Protein AF-A0A4R8TL62-F1 (afdb_monomer_lite)

InterPro domains:
  IPR001806 Small GTPase [PF00071] (3-41)
  IPR003578 Small GTPase Rho [PTHR24072] (3-57)
  IPR027417 P-loop containing nucleoside triphosphate hydrolase [G3DSA:3.40.50.300] (1-48)
  IPR027417 P-loop containing nucleoside triphosphate hydrolase [SSF52540] (3-50)

Secondary structure (DSSP, 8-state):
-PPPPHHHHHHHHHHTT-S-----BTTTTBTHHHHHHHHHHHHHSPPPP----------

Radius of gyration: 16.75 Å; chains: 1; bounding box: 51×12×43 Å

pLDDT: mean 87.97, std 12.38, range [56.62, 97.25]

Foldseek 3Di:
DDDDDPVNQQVVCVVVVHPDGDDADPVVRRCVVVVVVVVVVCVVPPPDPPPPPPPPDPD

Structure (mmCIF, N/CA/C/O backbone):
data_AF-A0A4R8TL62-F1
#
_entry.id   AF-A0A4R8TL62-F1
#
loop_
_atom_site.group_PDB
_atom_site.id
_atom_site.type_symbol
_atom_site.label_atom_id
_atom_site.label_alt_id
_atom_site.label_comp_id
_atom_site.label_asym_id
_atom_site.label_entity_id
_atom_site.label_seq_id
_atom_site.pdbx_PDB_ins_code
_atom_site.Cartn_x
_atom_site.Cartn_y
_atom_site.Cartn_z
_atom_site.occupancy
_atom_site.B_iso_or_equiv
_atom_site.auth_seq_id
_atom_site.auth_comp_id
_atom_site.auth_asym_id
_atom_site.auth_atom_id
_atom_site.pdbx_PDB_model_num
ATOM 1 N N . MET A 1 1 ? -5.439 -8.232 -21.718 1.00 64.00 1 MET A N 1
ATOM 2 C CA . MET A 1 1 ? -5.039 -8.067 -20.306 1.00 64.00 1 MET A CA 1
ATOM 3 C C . MET A 1 1 ? -4.376 -6.707 -20.207 1.00 64.00 1 MET A C 1
ATOM 5 O O . MET A 1 1 ? -3.363 -6.506 -20.863 1.00 64.00 1 MET A O 1
ATOM 9 N N . SER A 1 2 ? -5.016 -5.755 -19.532 1.00 89.44 2 SER A N 1
ATOM 10 C CA . SER A 1 2 ? -4.526 -4.374 -19.423 1.00 89.44 2 SER A CA 1
ATOM 11 C C . SER A 1 2 ? -3.907 -4.159 -18.040 1.00 89.44 2 SER A C 1
ATOM 13 O O . SER A 1 2 ? -4.357 -4.813 -17.096 1.00 89.44 2 SER A O 1
ATOM 15 N N . PRO A 1 3 ? -2.902 -3.279 -17.892 1.00 93.94 3 PRO A N 1
ATOM 16 C CA . PRO A 1 3 ? -2.344 -2.949 -16.585 1.00 93.94 3 PRO A CA 1
ATOM 17 C C . PRO A 1 3 ? -3.415 -2.418 -15.627 1.00 93.94 3 PRO A C 1
ATOM 19 O O . PRO A 1 3 ? -4.319 -1.687 -16.041 1.00 93.94 3 PRO A O 1
ATOM 22 N N . VAL A 1 4 ? -3.296 -2.781 -14.351 1.00 94.25 4 VAL A N 1
ATOM 23 C CA . VAL A 1 4 ? -4.135 -2.231 -13.281 1.00 94.25 4 VAL A CA 1
ATOM 24 C C . VAL A 1 4 ? -3.732 -0.780 -13.056 1.00 94.25 4 VAL A C 1
ATOM 26 O O . VAL A 1 4 ? -2.542 -0.464 -13.042 1.00 94.25 4 VAL A O 1
ATOM 29 N N . ARG A 1 5 ? -4.715 0.110 -12.914 1.00 96.44 5 ARG A N 1
ATOM 30 C CA . ARG A 1 5 ? -4.441 1.508 -12.596 1.00 96.44 5 ARG A CA 1
ATOM 31 C C . ARG A 1 5 ? -4.261 1.685 -11.095 1.00 96.44 5 ARG A C 1
ATOM 33 O O . ARG A 1 5 ? -4.885 0.985 -10.296 1.00 96.44 5 ARG A O 1
ATOM 40 N N . LYS A 1 6 ? -3.475 2.686 -10.715 1.00 95.56 6 LYS A N 1
ATOM 41 C CA . LYS A 1 6 ? -3.207 3.012 -9.313 1.00 95.56 6 LYS A CA 1
ATOM 42 C C . LYS A 1 6 ? -4.492 3.269 -8.524 1.00 95.56 6 LYS A C 1
ATOM 44 O O . LYS A 1 6 ? -4.626 2.804 -7.396 1.00 95.56 6 LYS A O 1
ATOM 49 N N . GLU A 1 7 ? -5.460 3.954 -9.132 1.00 96.50 7 GLU A N 1
ATOM 50 C CA . GLU A 1 7 ? -6.723 4.305 -8.474 1.00 96.50 7 GLU A CA 1
ATOM 51 C C . GLU A 1 7 ? -7.564 3.062 -8.148 1.00 96.50 7 GLU A C 1
ATOM 53 O O . GLU A 1 7 ? -8.283 3.036 -7.147 1.00 96.50 7 GLU A O 1
ATOM 58 N N . ASP A 1 8 ? -7.463 2.016 -8.973 1.00 96.50 8 ASP A N 1
ATOM 59 C CA . ASP A 1 8 ? -8.157 0.750 -8.744 1.00 96.50 8 ASP A CA 1
ATOM 60 C C . ASP A 1 8 ? -7.554 -0.006 -7.555 1.00 96.50 8 ASP A C 1
ATOM 62 O O . ASP A 1 8 ? -8.297 -0.521 -6.715 1.00 96.50 8 ASP A O 1
ATOM 66 N N . GLY A 1 9 ? -6.223 -0.015 -7.439 1.00 96.31 9 GLY A N 1
ATOM 67 C CA . GLY A 1 9 ? -5.519 -0.600 -6.296 1.00 96.31 9 GLY A CA 1
ATOM 68 C C . GLY A 1 9 ? -5.798 0.141 -4.986 1.00 96.31 9 GLY A C 1
ATOM 69 O O . GLY A 1 9 ? -6.091 -0.480 -3.962 1.00 96.31 9 GLY A O 1
ATOM 70 N N . GLU A 1 10 ? -5.808 1.475 -5.022 1.00 96.56 10 GLU A N 1
ATOM 71 C CA . GLU A 1 10 ? -6.160 2.305 -3.864 1.00 96.56 10 GLU A CA 1
ATOM 72 C C . GLU A 1 10 ? -7.616 2.108 -3.424 1.00 96.56 10 GLU A C 1
ATOM 74 O O . GLU A 1 10 ? -7.898 2.076 -2.223 1.00 96.56 10 GLU A O 1
ATOM 79 N N . ARG A 1 11 ? -8.549 1.959 -4.373 1.00 96.94 11 ARG A N 1
ATOM 80 C CA . ARG A 1 11 ? -9.953 1.649 -4.070 1.00 96.94 11 ARG A CA 1
ATOM 81 C C . ARG A 1 11 ? -10.072 0.292 -3.380 1.00 96.94 11 ARG A C 1
ATOM 83 O O . ARG A 1 11 ? -10.653 0.213 -2.303 1.00 96.94 11 ARG A O 1
ATOM 90 N N . MET A 1 12 ? -9.443 -0.740 -3.937 1.00 96.12 12 MET A N 1
ATOM 91 C CA . MET A 1 12 ? -9.477 -2.086 -3.364 1.00 96.12 12 MET A CA 1
ATOM 92 C C . MET A 1 12 ? -8.865 -2.139 -1.956 1.00 96.12 12 MET A C 1
ATOM 94 O O . MET A 1 12 ? -9.418 -2.786 -1.069 1.00 96.12 12 MET A O 1
ATOM 98 N N . ALA A 1 13 ? -7.764 -1.424 -1.712 1.00 95.31 13 ALA A N 1
ATOM 99 C CA . ALA A 1 13 ? -7.165 -1.344 -0.381 1.00 95.31 13 ALA A CA 1
ATOM 100 C C . ALA A 1 13 ? -8.128 -0.736 0.654 1.00 95.31 13 ALA A C 1
ATOM 102 O O . ALA A 1 13 ? -8.223 -1.237 1.775 1.00 95.31 13 ALA A O 1
ATOM 103 N N . LYS A 1 14 ? -8.888 0.300 0.273 1.00 93.69 14 LYS A N 1
ATOM 104 C CA . LYS A 1 14 ? -9.921 0.894 1.138 1.00 93.69 14 LYS A CA 1
ATOM 105 C C . LYS A 1 14 ? -11.053 -0.087 1.427 1.00 93.69 14 LYS A C 1
ATOM 107 O O . LYS A 1 14 ? -11.452 -0.199 2.587 1.00 93.69 14 LYS A O 1
ATOM 112 N N . ASP A 1 15 ? -11.528 -0.799 0.409 1.00 95.44 15 ASP A N 1
ATOM 113 C CA . ASP A 1 15 ? -12.628 -1.763 0.532 1.00 95.44 15 ASP A CA 1
ATOM 114 C C . ASP A 1 15 ? -12.262 -2.928 1.464 1.00 95.44 15 ASP A C 1
ATOM 116 O O . ASP A 1 15 ? -13.077 -3.364 2.277 1.00 95.44 15 ASP A O 1
ATOM 120 N N . LEU A 1 16 ? -11.006 -3.382 1.411 1.00 93.19 16 LEU A N 1
ATOM 121 C CA . LEU A 1 16 ? -10.468 -4.419 2.297 1.00 93.19 16 LEU A CA 1
ATOM 122 C C . LEU A 1 16 ? -10.117 -3.905 3.703 1.00 93.19 16 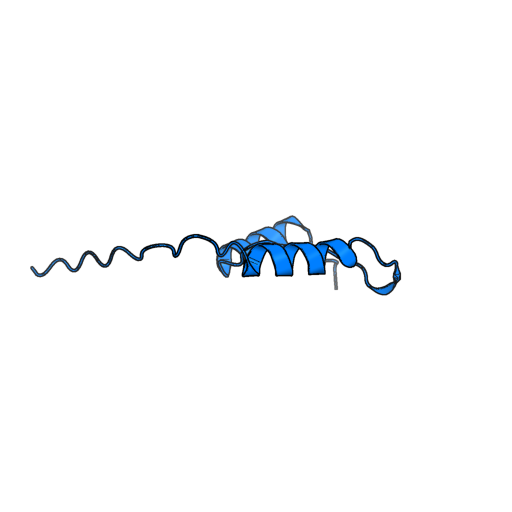LEU A C 1
ATOM 124 O O . LEU A 1 16 ? -9.822 -4.700 4.593 1.00 93.19 16 LEU A O 1
ATOM 128 N N . GLY A 1 17 ? -10.120 -2.587 3.920 1.00 90.44 17 GLY A N 1
ATOM 129 C CA . GLY A 1 17 ? -9.636 -1.982 5.160 1.00 90.44 17 GLY A CA 1
ATOM 130 C C . GLY A 1 17 ? -8.131 -2.162 5.376 1.00 90.44 17 GLY A C 1
ATOM 131 O O . GLY A 1 17 ? -7.684 -2.184 6.522 1.00 90.44 17 GLY A O 1
ATOM 132 N N . ALA A 1 18 ? -7.360 -2.304 4.296 1.00 91.75 18 ALA A N 1
ATOM 133 C CA . ALA A 1 18 ? -5.907 -2.376 4.349 1.00 91.75 18 ALA A CA 1
ATOM 134 C C . ALA A 1 18 ? -5.303 -1.037 4.800 1.00 91.75 18 ALA A C 1
ATOM 136 O O . ALA A 1 18 ? -5.883 0.031 4.593 1.00 91.75 18 ALA A O 1
ATOM 137 N N . VAL A 1 19 ? -4.110 -1.097 5.395 1.00 91.62 19 VAL A N 1
ATOM 138 C CA . VAL A 1 19 ? -3.410 0.092 5.909 1.00 91.62 19 VAL A CA 1
ATOM 139 C C . VAL A 1 19 ? -2.989 1.022 4.769 1.00 91.62 19 VAL A C 1
ATOM 141 O O . VAL A 1 19 ? -3.171 2.235 4.858 1.00 91.62 19 VAL A O 1
ATOM 144 N N . LYS A 1 20 ? -2.444 0.460 3.683 1.00 91.62 20 LYS A N 1
ATOM 145 C CA . LYS A 1 20 ? -1.913 1.219 2.547 1.00 91.62 20 LYS A CA 1
ATOM 146 C C . LYS A 1 20 ? -1.835 0.356 1.287 1.00 91.62 20 LYS A C 1
ATOM 148 O O . LYS A 1 20 ? -1.687 -0.859 1.373 1.00 91.62 20 LYS A O 1
ATOM 153 N N . TYR A 1 21 ? -1.899 1.004 0.126 1.00 95.88 21 TYR A N 1
ATOM 154 C CA . TYR A 1 21 ? -1.569 0.421 -1.176 1.00 95.88 21 TYR A CA 1
ATOM 155 C C . TYR A 1 21 ? -0.200 0.935 -1.641 1.00 95.88 21 TYR A C 1
ATOM 157 O O . TYR A 1 21 ? 0.050 2.142 -1.584 1.00 95.88 21 TYR A O 1
ATOM 165 N N . VAL A 1 22 ? 0.676 0.041 -2.108 1.00 95.75 22 VAL A N 1
ATOM 166 C CA . VAL A 1 22 ? 2.020 0.376 -2.605 1.00 95.75 22 VAL A CA 1
ATOM 167 C C . VAL A 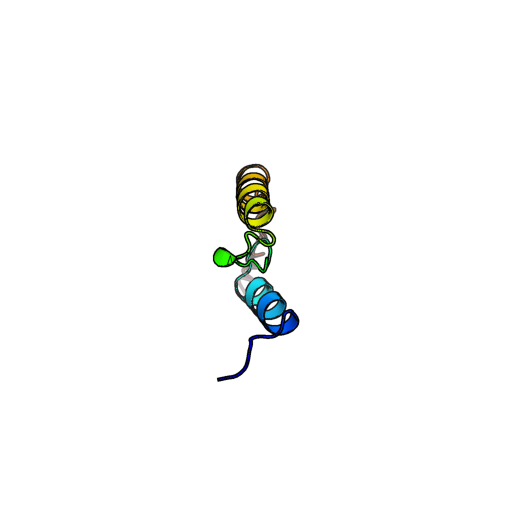1 22 ? 2.313 -0.442 -3.864 1.00 95.75 22 VAL A C 1
ATOM 169 O O . VAL A 1 22 ? 2.157 -1.659 -3.865 1.00 95.75 22 VAL A O 1
ATOM 172 N N . GLU A 1 23 ? 2.755 0.226 -4.932 1.00 95.88 23 GLU A N 1
ATOM 173 C CA . GLU A 1 23 ? 3.211 -0.417 -6.172 1.00 95.88 23 GLU A CA 1
ATOM 174 C C . GLU A 1 23 ? 4.730 -0.575 -6.163 1.00 95.88 23 GLU A C 1
ATOM 176 O O . GLU A 1 23 ? 5.448 0.371 -5.831 1.00 95.88 23 GLU A O 1
ATOM 181 N N . CYS A 1 24 ? 5.220 -1.741 -6.581 1.00 96.44 24 CYS A N 1
ATOM 182 C CA . CYS A 1 24 ? 6.648 -2.026 -6.685 1.00 96.44 24 CYS A CA 1
ATOM 183 C C . CYS A 1 24 ? 6.980 -2.861 -7.929 1.00 96.44 24 CYS A C 1
ATOM 185 O O . CYS A 1 24 ? 6.126 -3.565 -8.467 1.00 96.44 24 CYS A O 1
ATOM 187 N N . SER A 1 25 ? 8.247 -2.837 -8.346 1.00 96.88 25 SER A N 1
ATOM 188 C CA . SER A 1 25 ? 8.808 -3.770 -9.332 1.00 96.88 25 SER A CA 1
ATOM 189 C C . SER A 1 25 ? 10.030 -4.449 -8.733 1.00 96.88 25 SER A C 1
ATOM 191 O O . SER A 1 25 ? 11.051 -3.805 -8.492 1.00 96.88 25 SER A O 1
ATOM 193 N N . ALA A 1 26 ? 9.935 -5.761 -8.509 1.00 96.19 26 ALA A N 1
ATOM 194 C CA . ALA A 1 26 ? 11.042 -6.551 -7.976 1.00 96.19 26 ALA A CA 1
ATOM 195 C C . ALA A 1 26 ? 12.230 -6.610 -8.950 1.00 96.19 26 ALA A C 1
ATOM 197 O O . ALA A 1 26 ? 13.377 -6.558 -8.518 1.00 96.19 26 ALA A O 1
ATOM 198 N N . LEU A 1 27 ? 11.959 -6.649 -10.262 1.00 97.25 27 LEU A N 1
ATOM 199 C CA . LEU A 1 27 ? 12.986 -6.736 -11.304 1.00 97.25 27 LEU A CA 1
ATOM 200 C C . LEU A 1 27 ? 13.876 -5.490 -11.344 1.00 97.25 27 LEU A C 1
ATOM 202 O O . LEU A 1 27 ? 15.093 -5.597 -11.430 1.00 97.25 27 LEU A O 1
ATOM 206 N N . THR A 1 28 ? 13.263 -4.308 -11.284 1.00 97.25 28 THR A N 1
ATOM 207 C CA . THR A 1 28 ? 13.981 -3.023 -11.336 1.00 97.25 28 THR A CA 1
ATOM 208 C C . THR A 1 28 ? 14.259 -2.455 -9.948 1.00 97.25 28 THR A C 1
ATOM 210 O O . THR A 1 28 ? 14.716 -1.322 -9.835 1.00 97.25 28 THR A O 1
ATOM 213 N N . GLN A 1 29 ? 13.913 -3.204 -8.897 1.00 95.56 29 GLN A N 1
ATOM 214 C CA . GLN A 1 29 ? 13.970 -2.789 -7.493 1.00 95.56 29 GLN A CA 1
ATOM 215 C C . GLN A 1 29 ? 13.201 -1.489 -7.188 1.00 95.56 29 GLN A C 1
ATOM 217 O O . GLN A 1 29 ? 13.428 -0.841 -6.166 1.00 95.56 29 GLN A O 1
ATOM 222 N N . TYR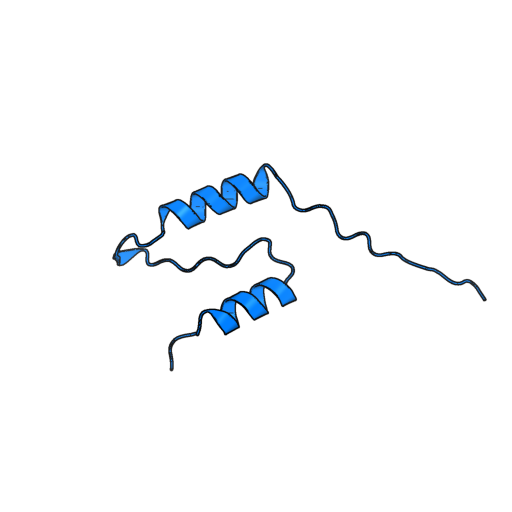 A 1 30 ? 12.255 -1.107 -8.050 1.00 97.12 30 TYR A N 1
ATOM 223 C CA . TYR A 1 30 ? 11.460 0.099 -7.857 1.00 97.12 30 TYR A CA 1
ATOM 224 C C . TYR A 1 30 ? 10.560 -0.072 -6.636 1.00 97.12 30 TYR A C 1
ATOM 226 O O . TYR A 1 30 ? 9.736 -0.990 -6.607 1.00 97.12 30 TYR A O 1
ATOM 234 N N . LYS A 1 31 ? 10.730 0.814 -5.645 1.00 95.62 31 LYS A N 1
ATOM 235 C CA . LYS A 1 31 ? 9.978 0.835 -4.377 1.00 95.62 31 LYS A CA 1
ATOM 236 C C . LYS A 1 31 ? 10.005 -0.480 -3.600 1.00 95.62 31 LYS A C 1
ATOM 238 O O . LYS A 1 31 ? 9.145 -0.728 -2.763 1.00 95.62 31 LYS A O 1
ATOM 243 N N . LEU A 1 32 ? 10.992 -1.337 -3.865 1.00 97.19 32 LEU A N 1
ATOM 244 C CA . LEU A 1 32 ? 11.065 -2.635 -3.205 1.00 97.19 32 LEU A CA 1
ATOM 245 C C . LEU A 1 32 ? 11.322 -2.465 -1.704 1.00 97.19 32 LEU A C 1
ATOM 247 O O . LEU A 1 32 ? 10.655 -3.108 -0.905 1.00 97.19 32 LEU A O 1
ATOM 251 N N . LYS A 1 33 ? 12.232 -1.558 -1.326 1.00 95.75 33 LYS A N 1
ATOM 252 C CA . LYS A 1 33 ? 12.499 -1.221 0.078 1.00 95.75 33 LYS A CA 1
ATOM 253 C C . LYS A 1 33 ? 11.278 -0.594 0.755 1.00 95.75 33 LYS A C 1
ATOM 255 O O . LYS A 1 33 ? 10.901 -1.040 1.831 1.00 95.75 33 LYS A O 1
ATOM 260 N N . ASP A 1 34 ? 10.635 0.365 0.091 1.00 95.94 34 ASP A N 1
ATOM 261 C CA . ASP A 1 34 ? 9.466 1.078 0.615 1.00 95.94 34 ASP A CA 1
ATOM 262 C C . ASP A 1 34 ? 8.342 0.111 1.022 1.00 95.94 34 ASP A C 1
ATOM 264 O O . ASP A 1 34 ? 7.714 0.304 2.056 1.00 95.94 34 ASP A O 1
ATOM 268 N N . VAL A 1 35 ? 8.115 -0.968 0.260 1.00 96.62 35 VAL A N 1
ATOM 269 C CA . VAL A 1 35 ? 7.127 -2.004 0.619 1.00 96.62 35 VAL A CA 1
ATOM 270 C C . VAL A 1 35 ? 7.446 -2.658 1.969 1.00 96.62 35 VAL A C 1
ATOM 272 O O . VAL A 1 35 ? 6.532 -2.893 2.759 1.00 96.62 35 VAL A O 1
ATOM 275 N N . PHE A 1 36 ? 8.720 -2.941 2.255 1.00 96.25 36 PHE A N 1
ATOM 276 C CA . PHE A 1 36 ? 9.126 -3.532 3.532 1.00 96.25 36 PHE A CA 1
ATOM 277 C C . PHE A 1 36 ? 9.090 -2.516 4.674 1.00 96.25 36 PHE A C 1
ATOM 279 O O . PHE A 1 36 ? 8.594 -2.844 5.751 1.00 96.25 36 PHE A O 1
ATOM 286 N N . ASP A 1 37 ? 9.553 -1.287 4.441 1.00 96.12 37 ASP A N 1
ATOM 287 C CA . ASP A 1 37 ? 9.532 -0.228 5.454 1.00 96.12 37 ASP A CA 1
ATOM 288 C C . ASP A 1 37 ? 8.084 0.087 5.880 1.00 96.12 37 ASP A C 1
ATOM 290 O O . ASP A 1 37 ? 7.785 0.151 7.072 1.00 96.12 37 ASP A O 1
ATOM 294 N N . GLU A 1 38 ? 7.148 0.180 4.930 1.00 94.31 38 GLU A N 1
ATOM 295 C CA . GLU A 1 38 ? 5.725 0.413 5.218 1.00 94.31 38 GLU A CA 1
ATOM 296 C C . GLU A 1 38 ? 5.078 -0.750 5.978 1.00 94.31 38 GLU A C 1
ATOM 298 O O . GLU A 1 38 ? 4.241 -0.526 6.852 1.00 94.31 38 GLU A O 1
ATOM 303 N N . ALA A 1 39 ? 5.474 -1.993 5.689 1.00 94.50 39 ALA A N 1
ATOM 304 C CA . ALA A 1 39 ? 4.991 -3.153 6.433 1.00 94.50 39 ALA A CA 1
ATOM 305 C C . ALA A 1 39 ? 5.477 -3.135 7.892 1.00 94.50 39 ALA A C 1
ATOM 307 O O . ALA A 1 39 ? 4.708 -3.456 8.800 1.00 94.50 39 ALA A O 1
ATOM 308 N N . ILE A 1 40 ? 6.729 -2.725 8.126 1.00 95.88 40 ILE A N 1
ATOM 309 C CA . ILE A 1 40 ? 7.291 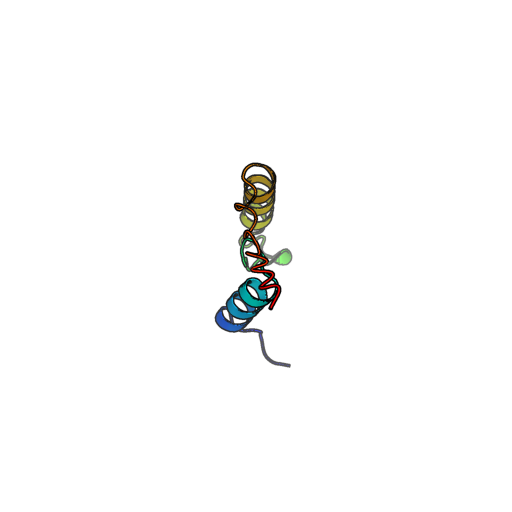-2.568 9.474 1.00 95.88 40 ILE A CA 1
ATOM 310 C C . ILE A 1 40 ? 6.549 -1.463 10.229 1.00 95.88 40 ILE A C 1
ATOM 312 O O . ILE A 1 40 ? 6.103 -1.691 11.353 1.00 95.88 40 ILE A O 1
ATOM 316 N N . VAL A 1 41 ? 6.363 -0.294 9.609 1.00 93.81 41 VAL A N 1
ATOM 317 C CA . VAL A 1 41 ? 5.618 0.824 10.211 1.00 93.81 41 VAL A CA 1
ATOM 318 C C . VAL A 1 41 ? 4.188 0.404 10.549 1.00 93.81 41 VAL A C 1
ATOM 320 O O . VAL A 1 41 ? 3.750 0.600 11.677 1.00 93.81 41 VAL A O 1
ATOM 323 N N . ALA A 1 42 ? 3.483 -0.257 9.628 1.00 92.31 42 ALA A N 1
ATOM 324 C CA . ALA A 1 42 ? 2.115 -0.726 9.856 1.00 92.31 42 ALA A CA 1
ATOM 325 C C . ALA A 1 42 ? 1.999 -1.743 11.007 1.00 92.31 42 ALA A C 1
ATOM 327 O O . ALA A 1 42 ? 0.952 -1.826 11.650 1.00 92.31 42 ALA A O 1
ATOM 328 N N . ALA A 1 43 ? 3.054 -2.524 11.260 1.00 92.69 43 ALA A N 1
ATOM 329 C CA . ALA A 1 43 ? 3.105 -3.468 12.372 1.00 92.69 43 ALA A CA 1
ATOM 330 C C . ALA A 1 43 ? 3.407 -2.784 13.716 1.00 92.69 43 ALA A C 1
ATOM 332 O O . ALA A 1 43 ? 2.847 -3.181 14.738 1.00 92.69 43 ALA A O 1
ATOM 333 N N . LEU A 1 44 ? 4.281 -1.772 13.723 1.00 94.19 44 LEU A N 1
ATOM 334 C CA . LEU A 1 44 ? 4.658 -1.026 14.929 1.00 94.19 44 LEU A CA 1
ATOM 335 C C . LEU A 1 44 ? 3.589 -0.011 15.354 1.00 94.19 44 LEU A C 1
ATOM 337 O O . LEU A 1 44 ? 3.362 0.182 16.547 1.00 94.19 44 LEU A O 1
ATOM 341 N N . GLU A 1 45 ? 2.912 0.604 14.387 1.00 88.31 45 GLU A N 1
ATOM 342 C CA . GLU A 1 45 ? 1.862 1.603 14.582 1.00 88.31 45 GLU A CA 1
ATOM 343 C C . GLU A 1 45 ? 0.547 1.098 13.967 1.00 88.31 45 GLU A C 1
ATOM 345 O O . GLU A 1 45 ? 0.114 1.573 12.911 1.00 88.31 45 GLU A O 1
ATOM 350 N N . PRO A 1 46 ? -0.109 0.101 14.593 1.00 79.06 46 PRO A N 1
ATOM 351 C CA . PRO A 1 46 ? -1.338 -0.452 14.052 1.00 79.06 46 PRO A CA 1
ATOM 352 C C . PRO A 1 46 ? -2.422 0.634 13.994 1.00 79.06 46 PRO A C 1
ATOM 354 O O . PRO A 1 46 ? -2.616 1.372 14.970 1.00 79.06 46 PRO A O 1
ATOM 357 N N . PRO A 1 47 ? -3.174 0.740 12.881 1.00 76.75 47 PRO A N 1
ATOM 358 C CA . PRO A 1 47 ? -4.249 1.712 12.784 1.00 76.75 47 PRO A CA 1
ATOM 359 C C . PRO A 1 47 ? -5.278 1.451 13.882 1.00 76.75 47 PRO A C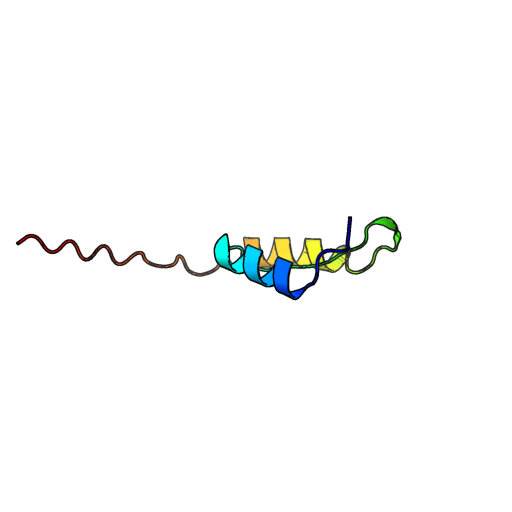 1
ATOM 361 O O . PRO A 1 47 ? -5.631 0.302 14.165 1.00 76.75 47 PRO A O 1
ATOM 364 N N . ALA A 1 48 ? -5.773 2.531 14.491 1.00 73.94 48 ALA A N 1
ATOM 365 C CA . ALA A 1 48 ? -6.748 2.436 15.566 1.00 73.94 48 ALA A CA 1
ATOM 366 C C . ALA A 1 48 ? -7.920 1.534 15.132 1.00 73.94 48 ALA A C 1
ATOM 368 O O . ALA A 1 48 ? -8.491 1.750 14.053 1.00 73.94 48 ALA A O 1
ATOM 369 N N . PRO A 1 49 ? -8.299 0.526 15.941 1.00 70.56 49 PRO A N 1
ATOM 370 C CA . PRO A 1 49 ? -9.387 -0.365 15.583 1.00 70.56 49 PRO A CA 1
ATOM 371 C C . PRO A 1 49 ? -10.646 0.472 15.366 1.00 70.56 49 PRO A C 1
ATOM 373 O O . PRO A 1 49 ? -11.091 1.196 16.262 1.00 70.56 49 PRO A O 1
ATOM 376 N N . LYS A 1 50 ? -11.227 0.388 14.161 1.00 66.62 50 LYS A N 1
ATOM 377 C CA . LYS A 1 50 ? -12.513 1.022 13.863 1.00 66.62 50 LYS A CA 1
ATOM 378 C C . LYS A 1 50 ? -13.542 0.417 14.815 1.00 66.62 50 LYS A C 1
ATOM 380 O O . LYS A 1 50 ? -13.983 -0.714 14.614 1.00 66.62 50 LYS A O 1
ATOM 385 N N . LYS A 1 51 ? -13.904 1.147 15.876 1.00 61.12 51 LYS A N 1
ATOM 386 C CA . LYS A 1 51 ? -14.940 0.722 16.822 1.00 61.12 51 LYS A CA 1
ATOM 387 C C . LYS A 1 51 ? -16.235 0.533 16.034 1.00 61.12 51 LYS A C 1
ATOM 389 O O . LYS A 1 51 ? -16.868 1.511 15.639 1.00 61.12 51 LYS A O 1
ATOM 394 N N . LYS A 1 52 ? -16.645 -0.717 15.801 1.00 62.28 52 LYS A N 1
ATOM 395 C CA . LYS A 1 52 ? -18.013 -1.006 15.372 1.00 62.28 52 LYS A CA 1
ATOM 396 C C . LYS A 1 52 ? -18.911 -0.639 16.547 1.00 62.28 52 LYS A C 1
ATOM 398 O O . LYS A 1 52 ? -18.986 -1.362 17.535 1.00 62.28 52 LYS A O 1
ATOM 403 N N . SER A 1 53 ? -19.537 0.530 16.468 1.00 63.38 53 SER A N 1
ATOM 404 C CA . SER A 1 53 ? -20.602 0.931 17.380 1.00 63.38 53 SER A CA 1
ATOM 405 C C . SER A 1 53 ? -21.781 -0.018 17.159 1.00 63.38 53 SER A C 1
ATOM 407 O O . SER A 1 53 ? -22.660 0.263 16.346 1.00 63.38 53 SER A O 1
ATOM 409 N N . HIS A 1 54 ? -21.805 -1.147 17.865 1.00 63.78 54 HIS A N 1
ATOM 410 C CA . HIS A 1 54 ? -23.003 -1.967 17.994 1.00 63.78 54 HIS A CA 1
ATOM 411 C C . HIS A 1 54 ? -24.006 -1.190 18.856 1.00 63.78 54 HIS A C 1
ATOM 413 O O . HIS A 1 54 ? -24.107 -1.405 20.060 1.00 63.78 54 HIS A O 1
ATOM 419 N N . LYS A 1 55 ? -24.736 -0.247 18.245 1.00 66.00 55 LYS A N 1
ATOM 420 C CA . LYS A 1 55 ? -25.970 0.286 18.833 1.00 66.00 55 LYS A CA 1
ATOM 421 C C . LYS A 1 55 ? -27.007 -0.829 18.753 1.00 66.00 55 LYS A C 1
ATOM 423 O O . LYS A 1 55 ? -27.786 -0.891 17.810 1.00 66.00 55 LYS A O 1
ATOM 428 N N . CYS A 1 56 ? -26.953 -1.757 19.704 1.00 70.06 56 CYS A N 1
ATOM 429 C CA . CYS A 1 56 ? -28.071 -2.644 19.970 1.00 70.06 56 CYS A CA 1
ATOM 430 C C . CYS A 1 56 ? -29.183 -1.772 20.564 1.00 70.06 56 CYS A C 1
ATOM 432 O O . CYS A 1 56 ? -29.099 -1.361 21.719 1.00 70.06 56 CYS A O 1
ATOM 434 N N . LEU A 1 57 ? -30.162 -1.401 19.741 1.00 73.44 57 LEU A N 1
ATOM 435 C CA . LEU A 1 57 ? -31.426 -0.853 20.215 1.00 73.44 57 LEU A CA 1
ATOM 436 C C . LEU A 1 57 ? -32.307 -2.058 20.540 1.00 73.44 57 LEU A C 1
ATOM 438 O O . LEU A 1 57 ? -32.834 -2.697 19.632 1.00 73.44 57 LEU A O 1
ATOM 442 N N . VAL A 1 58 ? -32.401 -2.403 21.823 1.00 67.44 58 VAL A N 1
ATOM 443 C CA . VAL A 1 58 ? -33.477 -3.275 22.301 1.00 67.44 58 VAL A CA 1
ATOM 444 C C . VAL A 1 58 ? -34.733 -2.408 22.305 1.00 67.44 58 VAL A C 1
ATOM 446 O O . VAL A 1 58 ? -34.776 -1.406 23.021 1.00 67.44 58 VAL A O 1
ATOM 449 N N . LEU A 1 59 ? -35.666 -2.735 21.412 1.00 56.62 59 LEU A N 1
ATOM 450 C CA . LEU A 1 59 ? -37.015 -2.169 21.364 1.00 56.62 59 LEU A CA 1
ATOM 451 C C . LEU A 1 59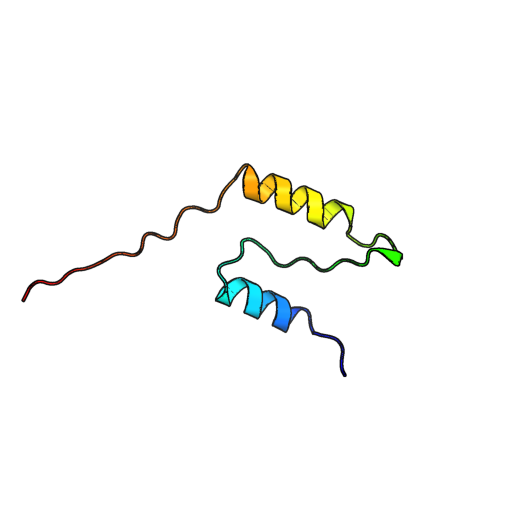 ? -37.890 -2.810 22.443 1.00 56.62 59 LEU A C 1
ATOM 453 O O . LEU A 1 59 ? -37.725 -4.032 22.664 1.00 56.62 59 LEU A O 1
#

Organism: NCBI:txid1347389

Sequence (59 aa):
MSPVRKEDGERMAKDLGAVKYVECSALTQYKLKDVFDEAIVAALEPPAPKKKSHKCLVL